Protein AF-A0A7X9JL45-F1 (afdb_monomer_lite)

Structure (mmCIF, N/CA/C/O backbone):
data_AF-A0A7X9JL45-F1
#
_entry.id   AF-A0A7X9JL45-F1
#
loop_
_atom_site.group_PDB
_atom_site.id
_atom_site.type_symbol
_atom_site.label_atom_id
_atom_site.label_alt_id
_atom_site.label_comp_id
_atom_site.label_asym_id
_atom_site.label_entity_id
_atom_site.label_seq_id
_atom_site.pdbx_PDB_ins_code
_atom_site.Cartn_x
_atom_site.Cartn_y
_atom_site.Cartn_z
_atom_site.occupancy
_atom_site.B_iso_or_equiv
_atom_site.auth_seq_id
_atom_site.auth_comp_id
_atom_site.auth_asym_id
_atom_site.auth_atom_id
_atom_site.pdbx_PDB_model_num
ATOM 1 N N . MET A 1 1 ? 13.044 5.633 -7.843 1.00 75.94 1 MET A N 1
ATOM 2 C CA . MET A 1 1 ? 12.185 5.343 -9.011 1.00 75.94 1 MET A CA 1
ATOM 3 C C . MET A 1 1 ? 11.201 4.267 -8.616 1.00 75.94 1 MET A C 1
ATOM 5 O O . MET A 1 1 ? 10.032 4.586 -8.525 1.00 75.94 1 MET A O 1
ATOM 9 N N . LEU A 1 2 ? 11.669 3.070 -8.273 1.00 83.88 2 LEU A N 1
ATOM 10 C CA . LEU A 1 2 ? 10.913 2.123 -7.460 1.00 83.88 2 LEU A CA 1
ATOM 11 C C . LEU A 1 2 ? 10.984 2.529 -5.979 1.00 83.88 2 LEU A C 1
ATOM 13 O O . LEU A 1 2 ? 12.013 3.046 -5.538 1.00 83.88 2 LEU A O 1
ATOM 17 N N . GLU A 1 3 ? 9.902 2.330 -5.241 1.00 84.44 3 GLU A N 1
ATOM 18 C CA . GLU A 1 3 ? 9.841 2.459 -3.787 1.00 84.44 3 GLU A CA 1
ATOM 19 C C . GLU A 1 3 ? 9.065 1.278 -3.211 1.00 84.44 3 GLU A C 1
ATOM 21 O O . GLU A 1 3 ? 7.963 0.979 -3.668 1.00 84.44 3 GLU A O 1
ATOM 26 N N . LEU A 1 4 ? 9.647 0.623 -2.211 1.00 86.69 4 LEU A N 1
ATOM 27 C CA . LEU A 1 4 ? 8.994 -0.399 -1.407 1.00 86.69 4 LEU A CA 1
ATOM 28 C C . LEU A 1 4 ? 8.671 0.222 -0.050 1.00 86.69 4 LEU A C 1
ATOM 30 O O . LEU A 1 4 ? 9.555 0.774 0.604 1.00 86.69 4 LEU A O 1
ATOM 34 N N . ILE A 1 5 ? 7.407 0.154 0.357 1.00 88.50 5 ILE A N 1
ATOM 35 C CA . ILE A 1 5 ? 6.970 0.624 1.671 1.00 88.50 5 ILE A CA 1
ATOM 36 C C . ILE A 1 5 ? 6.675 -0.605 2.524 1.00 88.50 5 ILE A C 1
ATOM 38 O O . ILE A 1 5 ? 5.828 -1.423 2.168 1.00 88.50 5 ILE A O 1
ATOM 42 N N . GLU A 1 6 ? 7.379 -0.716 3.647 1.00 87.50 6 GLU A N 1
ATOM 43 C CA . GLU A 1 6 ? 7.283 -1.850 4.576 1.00 87.50 6 GLU A CA 1
ATOM 44 C C . GLU A 1 6 ? 6.482 -1.510 5.836 1.00 87.50 6 GLU A C 1
ATOM 46 O O . GLU A 1 6 ? 6.007 -2.401 6.538 1.00 87.50 6 GLU A O 1
ATOM 51 N N . SER A 1 7 ? 6.281 -0.220 6.109 1.00 90.44 7 SER A N 1
ATOM 52 C CA . SER A 1 7 ? 5.480 0.240 7.235 1.00 90.44 7 SER A CA 1
ATOM 53 C C . SER A 1 7 ? 4.652 1.477 6.899 1.00 90.44 7 SER A C 1
ATOM 55 O O . SER A 1 7 ? 4.996 2.268 6.020 1.00 90.44 7 SER A O 1
ATOM 57 N N . LEU A 1 8 ? 3.528 1.644 7.597 1.00 91.62 8 LEU A N 1
ATOM 58 C CA . LEU A 1 8 ? 2.618 2.777 7.417 1.00 91.62 8 LEU A CA 1
ATOM 59 C C . LEU A 1 8 ? 2.396 3.530 8.716 1.00 91.62 8 LEU A C 1
ATOM 61 O O . LEU A 1 8 ? 2.232 2.922 9.766 1.00 91.62 8 LEU A O 1
ATOM 65 N N . ALA A 1 9 ? 2.279 4.852 8.635 1.00 90.81 9 ALA A N 1
ATOM 66 C CA . ALA A 1 9 ? 1.771 5.636 9.751 1.00 90.81 9 ALA A CA 1
ATOM 67 C C . ALA A 1 9 ? 0.297 5.297 10.020 1.00 90.81 9 ALA A C 1
ATOM 69 O O . ALA A 1 9 ? -0.520 5.204 9.095 1.00 90.81 9 ALA A O 1
ATOM 70 N N . VAL A 1 10 ? -0.043 5.161 11.298 1.00 92.38 10 VAL A N 1
ATOM 71 C CA . VAL A 1 10 ? -1.404 4.875 11.749 1.00 92.38 10 VAL A CA 1
ATOM 72 C C . VAL A 1 10 ? -1.975 6.086 12.470 1.00 92.38 10 VAL A C 1
ATOM 74 O O . VAL A 1 10 ? -1.289 6.816 13.183 1.00 92.38 10 VAL A O 1
ATOM 77 N N . TYR A 1 11 ? -3.267 6.299 12.266 1.00 90.94 11 TYR A N 1
ATOM 78 C CA . TYR A 1 11 ? -4.029 7.396 12.830 1.00 90.94 11 TYR A CA 1
ATOM 79 C C . TYR A 1 11 ? -5.157 6.852 13.700 1.00 90.94 11 TYR A C 1
ATOM 81 O O . TYR A 1 11 ? -5.788 5.849 13.367 1.00 90.94 11 TYR A O 1
ATOM 89 N N . GLU A 1 12 ? -5.447 7.557 14.790 1.00 91.31 12 GLU A N 1
ATOM 90 C CA . GLU A 1 12 ? -6.573 7.270 15.676 1.00 91.31 12 GLU A CA 1
ATOM 91 C C . GLU A 1 12 ? -7.784 8.139 15.299 1.00 91.31 12 GLU A C 1
ATOM 93 O O . GLU A 1 12 ? -7.658 9.320 14.960 1.00 91.31 12 GLU A O 1
ATOM 98 N N . LYS A 1 13 ? -8.984 7.563 15.385 1.00 91.38 13 LYS A N 1
ATOM 99 C CA . LYS A 1 13 ? -10.255 8.285 15.336 1.00 91.38 13 LYS A CA 1
ATOM 100 C C . LYS A 1 13 ? -11.179 7.790 16.438 1.00 91.38 13 LYS A C 1
ATOM 102 O O . LYS A 1 13 ? -11.472 6.600 16.514 1.00 91.38 13 LYS A O 1
ATOM 107 N N . THR A 1 14 ? -11.714 8.718 17.223 1.00 92.62 14 THR A N 1
ATOM 108 C CA . THR A 1 14 ? -12.722 8.414 18.244 1.00 92.62 14 THR A CA 1
ATOM 109 C C . THR A 1 14 ? -14.117 8.704 17.705 1.00 92.62 14 THR A C 1
ATOM 111 O O . THR A 1 14 ? -14.397 9.812 17.250 1.00 92.62 14 THR A O 1
ATOM 114 N N . VAL A 1 15 ? -14.997 7.706 17.754 1.00 91.69 15 VAL A N 1
ATOM 115 C CA . VAL A 1 15 ? -16.411 7.814 17.369 1.00 91.69 15 VAL A CA 1
ATOM 116 C C . VAL A 1 15 ? -17.239 7.192 18.484 1.00 91.69 15 VAL A C 1
ATOM 118 O O . VAL A 1 15 ? -17.003 6.043 18.848 1.00 91.69 15 VAL A O 1
ATOM 121 N N . GLU A 1 16 ? -18.178 7.953 19.051 1.00 92.44 16 GLU A N 1
ATOM 122 C CA . GLU A 1 16 ? -19.062 7.483 20.136 1.00 92.44 16 GLU A CA 1
ATOM 123 C C . GLU A 1 16 ? -18.291 6.880 21.331 1.00 92.44 16 GLU A C 1
ATOM 125 O O . GLU A 1 16 ? -18.669 5.857 21.897 1.00 92.44 16 GLU A O 1
ATOM 130 N N . GLY A 1 17 ? -17.147 7.477 21.687 1.00 90.31 17 GLY A N 1
ATOM 131 C CA . GLY A 1 17 ? -16.289 7.003 22.781 1.00 90.31 17 GLY A CA 1
ATOM 132 C C . GLY A 1 17 ? -15.464 5.748 22.467 1.00 90.31 17 GLY A C 1
ATOM 133 O O . GLY A 1 17 ? -14.665 5.329 23.301 1.00 90.31 17 GLY A O 1
ATOM 134 N N . LYS A 1 18 ? -15.603 5.162 21.272 1.00 89.50 18 LYS A N 1
ATOM 135 C CA . LYS A 1 18 ? -14.775 4.044 20.800 1.00 89.50 18 LYS A CA 1
ATOM 136 C C . LYS A 1 18 ? -13.645 4.553 19.915 1.00 89.50 18 LYS A C 1
ATOM 138 O O . LYS A 1 18 ? -13.872 5.373 19.024 1.00 89.50 18 LYS A O 1
ATOM 143 N N . LYS A 1 19 ? -12.438 4.042 20.152 1.00 90.19 19 LYS A N 1
ATOM 144 C CA . LYS A 1 19 ? -11.251 4.322 19.339 1.00 90.19 19 LYS A CA 1
ATOM 145 C C . LYS A 1 19 ? -11.169 3.356 18.163 1.00 90.19 19 LYS A C 1
ATOM 147 O O . LYS A 1 19 ? -11.369 2.155 18.328 1.00 90.19 19 LYS A O 1
ATOM 152 N N . TYR A 1 20 ? -10.846 3.895 16.998 1.00 91.56 20 TYR A N 1
ATOM 153 C CA . TYR A 1 20 ? -10.596 3.160 15.766 1.00 91.56 20 TYR A CA 1
ATOM 154 C C . TYR A 1 20 ? -9.262 3.603 15.186 1.00 91.56 20 TYR A C 1
ATOM 156 O O . TYR A 1 20 ? -8.906 4.778 15.281 1.00 91.56 20 TYR A O 1
ATOM 164 N N . PHE A 1 21 ? -8.560 2.678 14.542 1.00 93.75 21 PHE A N 1
ATOM 165 C CA . PHE A 1 21 ? -7.256 2.933 13.947 1.00 93.75 21 PHE A CA 1
ATOM 166 C C . PHE A 1 21 ? -7.311 2.712 12.441 1.00 93.75 21 PHE A C 1
ATOM 168 O O . PHE A 1 21 ? -8.043 1.844 11.956 1.00 93.75 21 PHE A O 1
ATOM 175 N N . PHE A 1 22 ? -6.575 3.529 11.695 1.00 93.69 22 PHE A N 1
ATOM 176 C CA . PHE A 1 22 ? -6.562 3.475 10.237 1.00 93.69 22 PHE A CA 1
ATOM 177 C C . PHE A 1 22 ? -5.263 4.029 9.656 1.00 93.69 22 PHE A C 1
ATOM 179 O O . PHE A 1 22 ? -4.636 4.910 10.240 1.00 93.69 22 PHE A O 1
ATOM 186 N N . ALA A 1 23 ? -4.899 3.556 8.468 1.00 92.94 23 ALA A N 1
ATOM 187 C CA . ALA A 1 23 ? -3.843 4.126 7.646 1.00 92.94 23 ALA A CA 1
ATOM 188 C C . ALA A 1 23 ? -4.443 5.005 6.539 1.00 92.94 23 ALA A C 1
ATOM 190 O O . ALA A 1 23 ? -5.526 4.729 6.007 1.00 92.94 23 ALA A O 1
ATOM 191 N N . LYS A 1 24 ? -3.721 6.070 6.192 1.00 91.62 24 LYS A N 1
ATOM 192 C CA . LYS A 1 24 ? -4.038 6.969 5.079 1.00 91.62 24 LYS A CA 1
ATOM 193 C C . LYS A 1 24 ? -3.072 6.691 3.936 1.00 91.62 24 LYS A C 1
ATOM 195 O O . LYS A 1 24 ? -1.865 6.734 4.150 1.00 91.62 24 LYS A O 1
ATOM 200 N N . LEU A 1 25 ? -3.603 6.431 2.748 1.00 90.56 25 LEU A N 1
ATOM 201 C CA . LEU A 1 25 ? -2.821 6.160 1.548 1.00 90.56 25 LEU A CA 1
ATOM 202 C C . LEU A 1 25 ? -3.173 7.167 0.452 1.00 90.56 25 LEU A C 1
ATOM 204 O O . LEU A 1 25 ? -4.348 7.456 0.202 1.00 90.56 25 LEU A O 1
ATOM 208 N N . GLY A 1 26 ? -2.132 7.675 -0.199 1.00 86.31 26 GLY A N 1
ATOM 209 C CA . GLY A 1 26 ? -2.229 8.677 -1.252 1.00 86.31 26 GLY A CA 1
ATOM 210 C C . GLY A 1 26 ? -2.599 10.076 -0.767 1.00 86.31 26 GLY A C 1
ATOM 211 O O . GLY A 1 26 ? -2.955 10.296 0.391 1.00 86.31 26 GLY A O 1
ATOM 212 N N . ASP A 1 27 ? -2.526 11.022 -1.694 1.00 79.94 27 ASP A N 1
ATOM 213 C CA . ASP A 1 27 ? -2.920 12.415 -1.541 1.00 79.94 27 ASP A CA 1
ATOM 214 C C . ASP A 1 27 ? -3.700 12.833 -2.790 1.00 79.94 27 ASP A C 1
ATOM 216 O O . ASP A 1 27 ? -3.144 12.971 -3.879 1.00 79.94 27 ASP A O 1
ATOM 220 N N . ARG A 1 28 ? -5.008 13.052 -2.636 1.00 68.06 28 ARG A N 1
ATOM 221 C CA . ARG A 1 28 ? -5.870 13.588 -3.701 1.00 68.06 28 ARG A CA 1
ATOM 222 C C . ARG A 1 28 ? -5.692 15.110 -3.869 1.00 68.06 28 ARG A C 1
ATOM 224 O O . ARG A 1 28 ? -6.388 15.736 -4.666 1.00 68.06 28 ARG A O 1
ATOM 231 N N . GLY A 1 29 ? -4.780 15.719 -3.114 1.00 62.09 29 GLY A N 1
ATOM 232 C CA . GLY A 1 29 ? -4.624 17.157 -2.967 1.00 62.09 29 GLY A CA 1
ATOM 233 C C . GLY A 1 29 ? -5.311 17.670 -1.701 1.00 62.09 29 GLY A C 1
ATOM 234 O O . GLY A 1 29 ? -6.261 17.081 -1.183 1.00 62.09 29 GLY A O 1
ATOM 235 N N . HIS A 1 30 ? -4.817 18.803 -1.194 1.00 61.75 30 HIS A N 1
ATOM 236 C CA . HIS A 1 30 ? -5.311 19.460 0.025 1.00 61.75 30 HIS A CA 1
ATOM 237 C C . HIS A 1 30 ? -5.299 18.571 1.288 1.00 61.75 30 HIS A C 1
ATOM 239 O O . HIS A 1 30 ? -6.055 18.823 2.226 1.00 61.75 30 HIS A O 1
ATOM 245 N N . GLY A 1 31 ? -4.430 17.552 1.339 1.00 60.69 31 GLY A N 1
ATOM 246 C CA . GLY A 1 31 ? -4.270 16.676 2.505 1.00 60.69 31 GLY A CA 1
ATOM 247 C C . GLY A 1 31 ? -5.389 15.644 2.674 1.00 60.69 31 GLY A C 1
ATOM 248 O O . GLY A 1 31 ? -5.550 15.081 3.762 1.00 60.69 31 GLY A O 1
ATOM 249 N N . VAL A 1 32 ? -6.180 15.406 1.623 1.00 71.50 32 VAL A N 1
ATOM 250 C CA . VAL A 1 32 ? -7.236 14.392 1.616 1.00 71.50 32 VAL A CA 1
ATOM 251 C C . VAL A 1 32 ? -6.647 13.074 1.115 1.00 71.50 32 VAL A C 1
ATOM 253 O O . VAL A 1 32 ? -6.196 13.021 -0.030 1.00 71.50 32 VAL A O 1
ATOM 256 N N . PRO A 1 33 ? -6.665 11.997 1.922 1.00 79.44 33 PRO A N 1
ATOM 257 C CA . PRO A 1 33 ? -6.170 10.711 1.462 1.00 79.44 33 PRO A CA 1
ATOM 258 C C . PRO A 1 33 ? -7.061 10.158 0.354 1.00 79.44 33 PRO A C 1
ATOM 260 O O . PRO A 1 33 ? -8.286 10.296 0.398 1.00 79.44 33 PRO A O 1
ATOM 263 N N . GLU A 1 34 ? -6.450 9.501 -0.625 1.00 84.00 34 GLU A N 1
ATOM 264 C CA . GLU A 1 34 ? -7.199 8.836 -1.689 1.00 84.00 34 GLU A CA 1
ATOM 265 C C . GLU A 1 34 ? -7.853 7.547 -1.181 1.00 84.00 34 GLU A C 1
ATOM 267 O O . GLU A 1 34 ? -8.979 7.225 -1.568 1.00 84.00 34 GLU A O 1
ATOM 272 N N . VAL A 1 35 ? -7.174 6.845 -0.269 1.00 88.62 35 VAL A N 1
ATOM 273 C CA . VAL A 1 35 ? -7.630 5.584 0.313 1.00 88.62 35 VAL A CA 1
ATOM 274 C C . VAL A 1 35 ? -7.450 5.606 1.832 1.00 88.62 35 VAL A C 1
ATOM 276 O O . VAL A 1 35 ? -6.416 6.013 2.362 1.00 88.62 35 VAL A O 1
ATOM 279 N N . ILE A 1 36 ? -8.475 5.137 2.544 1.00 91.38 36 ILE A N 1
ATOM 280 C CA . ILE A 1 36 ? -8.426 4.864 3.983 1.00 91.38 36 ILE A CA 1
ATOM 281 C C . ILE A 1 36 ? -8.541 3.357 4.175 1.00 91.38 36 ILE A C 1
ATOM 283 O O . ILE A 1 36 ? -9.498 2.743 3.695 1.00 91.38 36 ILE A O 1
ATOM 287 N N . VAL A 1 37 ? -7.586 2.781 4.902 1.00 94.19 37 VAL A N 1
ATOM 288 C CA . VAL A 1 37 ? -7.592 1.362 5.267 1.00 94.19 37 VAL A CA 1
ATOM 289 C C . VAL A 1 37 ? -7.706 1.255 6.780 1.00 94.19 37 VAL A C 1
ATOM 291 O O . VAL A 1 37 ? -6.862 1.772 7.509 1.00 94.19 37 VAL A O 1
ATOM 294 N N . TRP A 1 38 ? -8.767 0.615 7.260 1.00 95.19 38 TRP A N 1
ATOM 295 C CA . TRP A 1 38 ? -8.996 0.431 8.695 1.00 95.19 38 TRP A CA 1
ATOM 296 C C . TRP A 1 38 ? -8.131 -0.696 9.250 1.00 95.19 38 TRP A C 1
ATOM 298 O O . TRP A 1 38 ? -7.750 -1.594 8.509 1.00 95.19 38 TRP A O 1
ATOM 308 N N . LEU A 1 39 ? -7.850 -0.686 10.549 1.00 94.75 39 LEU A N 1
ATOM 309 C CA . LEU A 1 39 ? -7.234 -1.819 11.239 1.00 94.75 39 LEU A CA 1
ATOM 310 C C . LEU A 1 39 ? -8.329 -2.661 11.906 1.00 94.75 39 LEU A C 1
ATOM 312 O O . LEU A 1 39 ? -9.285 -2.116 12.469 1.00 94.75 39 LEU A O 1
ATOM 316 N N . SER A 1 40 ? -8.195 -3.987 11.851 1.00 94.38 40 SER A N 1
ATOM 317 C CA . SER A 1 40 ? -9.007 -4.886 12.672 1.00 94.38 40 SER A CA 1
ATOM 318 C C . SER A 1 40 ? -8.697 -4.680 14.153 1.00 94.38 40 SER A C 1
ATOM 320 O O . SER A 1 40 ? -7.699 -4.059 14.519 1.00 94.38 40 SER A O 1
ATOM 322 N N . LYS A 1 41 ? -9.560 -5.204 15.027 1.00 90.81 41 LYS A N 1
ATOM 323 C CA . LYS A 1 41 ? -9.381 -5.064 16.475 1.00 90.81 41 LYS A CA 1
ATOM 324 C C . LYS A 1 41 ? -8.058 -5.680 16.934 1.00 90.81 41 LYS A C 1
ATOM 326 O O . LYS A 1 41 ? -7.383 -5.102 17.771 1.00 90.81 41 LYS A O 1
ATOM 331 N N . GLU A 1 42 ? -7.708 -6.832 16.382 1.00 91.06 42 GLU A N 1
ATOM 332 C CA . GLU A 1 42 ? -6.503 -7.589 16.714 1.00 91.06 42 GLU A CA 1
ATOM 333 C C . GLU A 1 42 ? -5.248 -6.798 16.334 1.00 91.06 42 GLU A C 1
ATOM 335 O O . GLU A 1 42 ? -4.396 -6.564 17.184 1.00 91.06 42 GLU A O 1
ATOM 340 N N . VAL A 1 43 ? -5.196 -6.288 15.097 1.00 91.56 43 VAL A N 1
ATOM 341 C CA . VAL A 1 43 ? -4.082 -5.450 14.619 1.00 91.56 43 VAL A CA 1
ATOM 342 C C . VAL A 1 43 ? -3.995 -4.148 15.414 1.00 91.56 43 VAL A C 1
ATOM 344 O O . VAL A 1 43 ? -2.909 -3.686 15.740 1.00 91.56 43 VAL A O 1
ATOM 347 N N . ALA A 1 44 ? -5.136 -3.543 15.748 1.00 87.81 44 ALA A N 1
ATOM 348 C CA . ALA A 1 44 ? -5.180 -2.320 16.540 1.00 87.81 44 ALA A CA 1
ATOM 349 C C . ALA A 1 44 ? -4.662 -2.510 17.974 1.00 87.81 44 ALA A C 1
ATOM 351 O O . ALA A 1 44 ? -4.072 -1.581 18.519 1.00 87.81 44 ALA A O 1
ATOM 352 N N . ILE A 1 45 ? -4.890 -3.678 18.587 1.00 82.81 45 ILE A N 1
ATOM 353 C CA . ILE A 1 45 ? -4.364 -4.000 19.920 1.00 82.81 45 ILE A CA 1
ATOM 354 C C . ILE A 1 45 ? -2.839 -4.111 19.864 1.00 82.81 45 ILE A C 1
ATOM 356 O O . ILE A 1 45 ? -2.177 -3.444 20.648 1.00 82.81 45 ILE A O 1
ATOM 360 N N . GLU A 1 46 ? -2.297 -4.872 18.908 1.00 80.00 46 GLU A N 1
ATOM 361 C CA . GLU A 1 46 ? -0.842 -5.007 18.722 1.00 80.00 46 GLU A CA 1
ATOM 362 C C . GLU A 1 46 ? -0.190 -3.647 18.425 1.00 80.00 46 GLU A C 1
ATOM 364 O O . GLU A 1 46 ? 0.802 -3.263 19.034 1.00 80.00 46 GLU A O 1
ATOM 369 N N . HIS A 1 47 ? -0.811 -2.847 17.557 1.00 76.19 47 HIS A N 1
ATOM 370 C CA . HIS A 1 47 ? -0.340 -1.500 17.252 1.00 76.19 47 HIS A CA 1
ATOM 371 C C . HIS A 1 47 ? -0.319 -0.572 18.477 1.00 76.19 47 HIS A C 1
ATOM 373 O O . HIS A 1 47 ? 0.605 0.225 18.632 1.00 76.19 47 HIS A O 1
ATOM 379 N N . ALA A 1 48 ? -1.322 -0.666 19.355 1.00 67.44 48 ALA A N 1
ATOM 380 C CA . ALA A 1 48 ? -1.368 0.134 20.575 1.00 67.44 48 ALA A CA 1
ATOM 381 C C . ALA A 1 48 ? -0.220 -0.197 21.549 1.00 67.44 48 ALA A C 1
ATOM 383 O O . ALA A 1 48 ? 0.112 0.646 22.383 1.00 67.44 48 ALA A O 1
ATOM 384 N N . GLU A 1 49 ? 0.377 -1.387 21.440 1.00 68.69 49 GLU A N 1
ATOM 385 C CA . GLU A 1 49 ? 1.570 -1.790 22.190 1.00 68.69 49 GLU A CA 1
ATOM 386 C C . GLU A 1 49 ? 2.863 -1.307 21.503 1.00 68.69 49 GLU A C 1
ATOM 388 O O . GLU A 1 49 ? 3.742 -0.769 22.179 1.00 68.69 49 GLU A O 1
ATOM 393 N N . ASP A 1 50 ? 2.950 -1.429 20.171 1.00 66.56 50 ASP A N 1
ATOM 394 C CA . ASP A 1 50 ? 4.182 -1.212 19.390 1.00 66.56 50 ASP A CA 1
ATOM 395 C C . ASP A 1 50 ? 4.435 0.245 18.920 1.00 66.56 50 ASP A C 1
ATOM 397 O O . ASP A 1 50 ? 5.572 0.586 18.583 1.00 66.56 50 ASP A O 1
ATOM 401 N N . GLY A 1 51 ? 3.438 1.145 18.896 1.00 67.94 51 GLY A N 1
ATOM 402 C CA . GLY A 1 51 ? 3.657 2.585 18.644 1.00 67.94 51 GLY A CA 1
ATOM 403 C C . GLY A 1 51 ? 2.861 3.198 17.484 1.00 67.94 51 GLY A C 1
ATOM 404 O O . GLY A 1 51 ? 1.671 2.970 17.374 1.00 67.94 51 GLY A O 1
ATOM 405 N N . THR A 1 52 ? 3.471 4.077 16.668 1.00 80.00 52 THR A N 1
ATOM 406 C CA . THR A 1 52 ? 2.793 4.955 15.670 1.00 80.00 52 THR A CA 1
ATOM 407 C C . THR A 1 52 ? 2.788 4.428 14.230 1.00 80.00 52 THR A C 1
ATOM 409 O O . THR A 1 52 ? 2.208 5.052 13.333 1.00 80.00 52 THR A O 1
ATOM 412 N N . THR A 1 53 ? 3.396 3.263 14.001 1.00 87.75 53 THR A N 1
ATOM 413 C CA . THR A 1 53 ? 3.526 2.637 12.681 1.00 87.75 53 THR A CA 1
ATOM 414 C C . THR A 1 53 ? 2.980 1.212 12.650 1.00 87.75 53 THR A C 1
ATOM 416 O O . THR A 1 53 ? 3.025 0.500 13.647 1.00 87.75 53 THR A O 1
ATOM 419 N N . LEU A 1 54 ? 2.468 0.794 11.495 1.00 91.69 54 LEU A N 1
ATOM 420 C CA . LEU A 1 54 ? 2.010 -0.558 11.199 1.00 91.69 54 LEU A CA 1
ATOM 421 C C . LEU A 1 54 ? 3.051 -1.271 10.339 1.00 91.69 54 LEU A C 1
ATOM 423 O O . LEU A 1 54 ? 3.374 -0.771 9.265 1.00 91.69 54 LEU A O 1
ATOM 427 N N . ASP A 1 55 ? 3.521 -2.435 10.780 1.00 91.88 55 ASP A N 1
ATOM 428 C CA . ASP A 1 55 ? 4.379 -3.331 10.000 1.00 91.88 55 ASP A CA 1
ATOM 429 C C . ASP A 1 55 ? 3.539 -4.128 8.984 1.00 91.88 55 ASP A C 1
ATOM 431 O O . ASP A 1 55 ? 2.664 -4.918 9.355 1.00 91.88 55 ASP A O 1
ATOM 435 N N . LEU A 1 56 ? 3.794 -3.919 7.690 1.00 91.88 56 LEU A N 1
ATOM 436 C CA . LEU A 1 56 ? 3.039 -4.555 6.608 1.00 91.88 56 LEU A CA 1
ATOM 437 C C . LEU A 1 56 ? 3.358 -6.045 6.440 1.00 91.88 56 LEU A C 1
ATOM 439 O O . LEU A 1 56 ? 2.558 -6.776 5.849 1.00 91.88 56 LEU A O 1
ATOM 443 N N . SER A 1 57 ? 4.473 -6.519 7.004 1.00 90.94 57 SER A N 1
ATOM 444 C CA . SER A 1 57 ? 4.840 -7.938 6.985 1.00 90.94 57 SER A CA 1
ATOM 445 C C . SER A 1 57 ? 3.936 -8.806 7.869 1.00 90.94 57 SER A C 1
ATOM 447 O O . SER A 1 57 ? 3.856 -10.017 7.661 1.00 90.94 57 SER A O 1
ATOM 449 N N . LYS A 1 58 ? 3.223 -8.188 8.821 1.00 91.75 58 LYS A N 1
ATOM 450 C CA . LYS A 1 58 ? 2.358 -8.859 9.803 1.00 91.75 58 LYS A CA 1
ATOM 451 C C . LYS A 1 58 ? 0.866 -8.804 9.475 1.00 91.75 58 LYS A C 1
ATOM 453 O O . LYS A 1 58 ? 0.056 -9.396 10.191 1.00 91.75 58 LYS A O 1
ATOM 458 N N . VAL A 1 59 ? 0.473 -8.095 8.418 1.00 93.94 59 VAL A N 1
ATOM 459 C CA . VAL A 1 59 ? -0.939 -7.896 8.064 1.00 93.94 59 VAL A CA 1
ATOM 460 C C . VAL A 1 59 ? -1.273 -8.383 6.666 1.00 93.94 59 VAL A C 1
ATOM 462 O O . VAL A 1 59 ? -0.419 -8.486 5.792 1.00 93.94 59 VAL A O 1
ATOM 465 N N . ALA A 1 60 ? -2.556 -8.659 6.462 1.00 93.44 60 ALA A N 1
ATOM 466 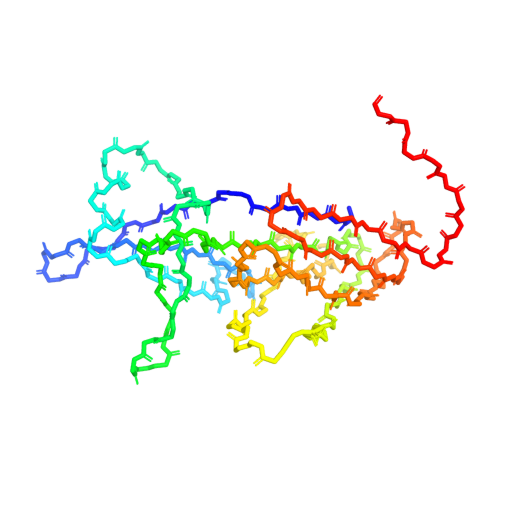C CA . ALA A 1 60 ? -3.159 -8.927 5.171 1.00 93.44 60 ALA A CA 1
ATOM 467 C C . ALA A 1 60 ? -4.278 -7.911 4.893 1.00 93.44 60 ALA A C 1
ATOM 469 O O . ALA A 1 60 ? -5.010 -7.491 5.793 1.00 93.44 60 ALA A O 1
ATOM 470 N N . LEU A 1 61 ? -4.433 -7.520 3.634 1.00 92.69 61 LEU A N 1
ATOM 471 C CA . LEU A 1 61 ? -5.498 -6.648 3.159 1.00 92.69 61 LEU A CA 1
ATOM 472 C C . LEU A 1 61 ? -6.752 -7.464 2.849 1.00 92.69 61 LEU A C 1
ATOM 474 O O . LEU A 1 61 ? -6.693 -8.485 2.159 1.00 92.69 61 LEU A O 1
ATO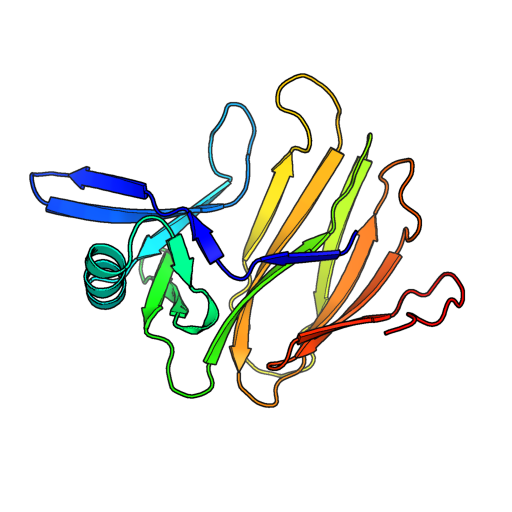M 478 N N . ARG A 1 62 ? -7.917 -7.006 3.300 1.00 92.25 62 ARG A N 1
ATOM 479 C CA . ARG A 1 62 ? -9.208 -7.621 2.972 1.00 92.25 62 ARG A CA 1
ATOM 480 C C . ARG A 1 62 ? -10.227 -6.569 2.569 1.00 92.25 62 ARG A C 1
ATOM 482 O O . ARG A 1 62 ? -10.223 -5.445 3.075 1.00 92.25 62 ARG A O 1
ATOM 489 N N . LYS A 1 63 ? -11.137 -6.959 1.678 1.00 89.81 63 LYS A N 1
ATOM 490 C CA . LYS A 1 63 ? -12.307 -6.156 1.332 1.00 89.81 63 LYS A CA 1
ATOM 491 C C . LYS A 1 63 ? -13.439 -6.482 2.301 1.00 89.81 63 LYS A C 1
ATOM 493 O O . LYS A 1 63 ? -13.778 -7.640 2.523 1.00 89.81 63 LYS A O 1
ATOM 498 N N . THR A 1 64 ? -14.013 -5.453 2.901 1.00 89.62 64 THR A N 1
ATOM 499 C CA . THR A 1 64 ? -15.174 -5.583 3.785 1.00 89.62 64 THR A CA 1
ATOM 500 C C . THR A 1 64 ? -16.448 -5.777 2.964 1.00 89.62 64 THR A C 1
ATOM 502 O O . THR A 1 64 ? -16.529 -5.348 1.813 1.00 89.62 64 THR A O 1
ATOM 505 N N . ALA A 1 65 ? -17.498 -6.329 3.578 1.00 88.12 65 ALA A N 1
ATOM 506 C CA . ALA A 1 65 ? -18.814 -6.461 2.940 1.00 88.12 65 ALA A CA 1
ATOM 507 C C . ALA A 1 65 ? -19.408 -5.114 2.475 1.00 88.12 65 ALA A C 1
ATOM 509 O O . ALA A 1 65 ? -20.208 -5.071 1.548 1.00 88.12 65 ALA A O 1
ATOM 510 N N . LYS A 1 66 ? -18.994 -4.000 3.096 1.00 87.00 66 LYS A N 1
ATOM 511 C CA . LYS A 1 66 ? -19.394 -2.635 2.719 1.00 87.00 66 LYS A CA 1
ATOM 512 C C . LYS A 1 66 ? -18.503 -2.019 1.629 1.00 87.00 66 LYS A C 1
ATOM 514 O O . LYS A 1 66 ? -18.637 -0.839 1.332 1.00 87.00 66 LYS A O 1
ATOM 519 N N . GLY A 1 67 ? -17.572 -2.788 1.067 1.00 84.06 67 GLY A N 1
ATOM 520 C CA . GLY A 1 67 ? -16.691 -2.374 -0.024 1.00 84.06 67 GLY A CA 1
ATOM 521 C C . GLY A 1 67 ? -15.435 -1.600 0.392 1.00 84.06 67 GLY A C 1
ATOM 522 O O . GLY A 1 67 ? -14.586 -1.368 -0.462 1.00 84.06 67 GLY A O 1
ATOM 523 N N . GLY A 1 68 ? -15.285 -1.234 1.670 1.00 87.81 68 GLY A N 1
ATOM 524 C CA . GLY A 1 68 ? -14.065 -0.613 2.199 1.00 87.81 68 GLY A CA 1
ATOM 525 C C . GLY A 1 68 ? -12.948 -1.623 2.470 1.00 87.81 68 GLY A C 1
ATOM 526 O O . GLY A 1 68 ? -13.193 -2.830 2.467 1.00 87.81 68 GLY A O 1
ATOM 527 N N . TRP A 1 69 ? -11.747 -1.128 2.762 1.00 92.50 69 TRP A N 1
ATOM 528 C CA . TRP A 1 69 ? -10.554 -1.938 3.015 1.00 92.50 69 TRP A CA 1
ATOM 529 C C . TRP A 1 69 ? -10.214 -2.030 4.503 1.00 92.50 69 TRP A C 1
ATOM 531 O O . TRP A 1 69 ? -10.387 -1.061 5.250 1.00 92.50 69 TRP A O 1
ATOM 541 N N . ILE A 1 70 ? -9.710 -3.190 4.921 1.00 94.56 70 ILE A N 1
ATOM 542 C CA . ILE A 1 70 ? -9.267 -3.447 6.292 1.00 94.56 70 ILE A CA 1
ATOM 543 C C . ILE A 1 70 ? -7.968 -4.264 6.307 1.00 94.56 70 ILE A C 1
ATOM 545 O O . ILE A 1 70 ? -7.825 -5.213 5.534 1.00 94.56 70 ILE A O 1
ATOM 549 N N . PHE A 1 71 ? -7.041 -3.899 7.191 1.00 95.19 71 PHE A N 1
ATOM 550 C CA . PHE A 1 71 ? -5.893 -4.705 7.585 1.00 95.19 71 PHE A CA 1
ATOM 551 C C . PHE A 1 71 ? -6.302 -5.665 8.697 1.00 95.19 71 PHE A C 1
ATOM 553 O O . PHE A 1 71 ? -6.831 -5.246 9.727 1.00 95.19 71 PHE A O 1
ATOM 560 N N . VAL A 1 72 ? -6.050 -6.948 8.481 1.00 94.81 72 VAL A N 1
ATOM 561 C CA . VAL A 1 72 ? -6.252 -8.030 9.452 1.00 94.81 72 VAL A CA 1
ATOM 562 C C . VAL A 1 72 ? -4.909 -8.710 9.725 1.00 94.81 72 VAL A C 1
ATOM 564 O O . VAL A 1 72 ? -3.997 -8.540 8.912 1.00 94.81 72 VAL A O 1
ATOM 567 N N . PRO A 1 73 ? -4.756 -9.492 10.808 1.00 95.00 73 PRO A N 1
ATOM 568 C CA . PRO A 1 73 ? -3.540 -10.266 11.019 1.00 95.00 73 PRO A CA 1
ATOM 569 C C . PRO A 1 73 ? -3.281 -11.173 9.818 1.00 95.00 73 PRO A C 1
ATOM 571 O O . PRO A 1 73 ? -4.205 -11.815 9.304 1.00 95.00 73 PRO A O 1
ATOM 574 N N . ALA A 1 74 ? -2.040 -11.195 9.349 1.00 92.19 74 ALA A N 1
ATOM 575 C CA . ALA A 1 74 ? -1.679 -12.017 8.215 1.00 92.19 74 ALA A CA 1
ATOM 576 C C . ALA A 1 74 ? -1.763 -13.510 8.568 1.00 92.19 74 ALA A C 1
ATOM 578 O O . ALA A 1 74 ? -1.175 -13.943 9.564 1.00 92.19 74 ALA A O 1
ATOM 579 N N . PRO A 1 75 ? -2.440 -14.334 7.749 1.00 88.69 75 PRO A N 1
ATOM 580 C CA . PRO A 1 75 ? -2.243 -15.774 7.789 1.00 88.69 75 PRO A CA 1
ATOM 581 C C . PRO A 1 75 ? -0.773 -16.131 7.537 1.00 88.69 75 PRO A C 1
ATOM 583 O O . PRO A 1 75 ? -0.043 -15.403 6.864 1.00 88.69 75 PRO A O 1
ATOM 586 N N . GLN A 1 76 ? -0.337 -17.287 8.036 1.00 87.38 76 GLN A N 1
ATOM 587 C CA . GLN A 1 76 ? 1.037 -17.740 7.839 1.00 87.38 76 GLN A CA 1
ATOM 588 C C . GLN A 1 76 ? 1.387 -17.806 6.343 1.00 87.38 76 GLN A C 1
ATOM 590 O O . GLN A 1 76 ? 0.745 -18.520 5.575 1.00 87.38 76 GLN A O 1
ATOM 595 N N . GLY A 1 77 ? 2.437 -17.081 5.947 1.00 87.88 77 GLY A N 1
ATOM 596 C CA . GLY A 1 77 ? 2.890 -17.029 4.557 1.00 87.88 77 GLY A CA 1
ATOM 597 C C . GLY A 1 77 ? 2.085 -16.088 3.659 1.00 87.88 77 GLY A C 1
ATOM 598 O O . GLY A 1 77 ? 2.162 -16.241 2.445 1.00 87.88 77 GLY A O 1
ATOM 599 N N . GLU A 1 78 ? 1.338 -15.137 4.223 1.00 90.62 78 GLU A N 1
ATOM 600 C CA . GLU A 1 78 ? 0.752 -13.991 3.521 1.00 90.62 78 GLU A CA 1
ATOM 601 C C . GLU A 1 78 ? 1.278 -12.678 4.126 1.00 90.62 78 GLU A C 1
ATOM 603 O O . GLU A 1 78 ? 1.578 -12.630 5.313 1.00 90.62 78 GLU A O 1
ATOM 608 N N . LYS A 1 79 ? 1.441 -11.629 3.318 1.00 90.75 79 LYS A N 1
ATOM 609 C CA . LYS A 1 79 ? 1.757 -10.280 3.795 1.00 90.75 79 LYS A CA 1
ATOM 610 C C . LYS A 1 79 ? 1.255 -9.229 2.821 1.00 90.75 79 LYS A C 1
ATOM 612 O O . LYS A 1 79 ? 0.967 -9.539 1.662 1.00 90.75 79 LYS A O 1
ATOM 617 N N . VAL A 1 80 ? 1.206 -7.983 3.275 1.00 91.50 80 VAL A N 1
ATOM 618 C CA . VAL A 1 80 ? 0.951 -6.829 2.417 1.00 91.50 80 VAL A CA 1
ATOM 619 C C . VAL A 1 80 ? 2.267 -6.292 1.872 1.00 91.50 80 VAL A C 1
ATOM 621 O O . VAL A 1 80 ? 3.263 -6.192 2.585 1.00 91.50 80 VAL A O 1
ATOM 624 N N . VAL A 1 81 ? 2.250 -5.904 0.602 1.00 89.56 81 VAL A N 1
ATOM 625 C CA . VAL A 1 81 ? 3.329 -5.157 -0.035 1.00 89.56 81 VAL A CA 1
ATOM 626 C C . VAL A 1 81 ? 2.751 -3.898 -0.662 1.00 89.56 81 VAL A C 1
ATOM 628 O O . VAL A 1 81 ? 1.695 -3.932 -1.301 1.00 89.56 81 VAL A O 1
ATOM 631 N N . ILE A 1 82 ? 3.457 -2.784 -0.471 1.00 90.94 82 ILE A N 1
ATOM 632 C CA . ILE A 1 82 ? 3.183 -1.535 -1.169 1.00 90.94 82 ILE A CA 1
ATOM 633 C C . ILE A 1 82 ? 4.372 -1.199 -2.054 1.00 90.94 82 ILE A C 1
ATOM 635 O O . ILE A 1 82 ? 5.493 -1.053 -1.568 1.00 90.94 82 ILE A O 1
ATOM 639 N N . ILE A 1 83 ? 4.102 -1.040 -3.347 1.00 89.19 83 ILE A N 1
ATOM 640 C CA . ILE A 1 83 ? 5.094 -0.654 -4.345 1.00 89.19 83 ILE A CA 1
ATOM 641 C C . ILE A 1 83 ? 4.671 0.639 -5.022 1.00 89.19 83 ILE A C 1
ATOM 643 O O . ILE A 1 83 ? 3.551 0.760 -5.512 1.00 89.19 83 ILE A O 1
ATOM 647 N N . GLY A 1 84 ? 5.596 1.590 -5.059 1.00 89.25 84 GLY A N 1
ATOM 648 C CA . GLY A 1 84 ? 5.455 2.878 -5.717 1.00 89.25 84 GLY A CA 1
ATOM 649 C C . GLY A 1 84 ? 6.391 3.039 -6.895 1.00 89.25 84 GLY A C 1
ATOM 650 O O . GLY A 1 84 ? 7.558 2.649 -6.836 1.00 89.25 84 GLY A O 1
ATOM 651 N N . ILE A 1 85 ? 5.899 3.699 -7.938 1.00 88.19 85 ILE A N 1
ATOM 652 C CA . ILE A 1 85 ? 6.741 4.271 -8.982 1.00 88.19 85 ILE A CA 1
ATOM 653 C C . ILE A 1 85 ? 6.762 5.772 -8.766 1.00 88.19 85 ILE A C 1
ATOM 655 O O . ILE A 1 85 ? 5.795 6.470 -9.062 1.00 88.19 85 ILE A O 1
ATOM 659 N N . LYS A 1 86 ? 7.876 6.295 -8.261 1.00 86.19 86 LYS A N 1
ATOM 660 C CA . LYS A 1 86 ? 8.060 7.739 -8.127 1.00 86.19 86 LYS A CA 1
ATOM 661 C C . LYS A 1 86 ? 8.104 8.374 -9.504 1.00 86.19 86 LYS A C 1
ATOM 663 O O . LYS A 1 86 ? 8.927 7.988 -10.329 1.00 86.19 86 LYS A O 1
ATOM 668 N N . CYS A 1 87 ? 7.258 9.366 -9.732 1.00 83.12 87 CYS A N 1
ATOM 669 C CA . CYS A 1 87 ? 7.238 10.180 -10.936 1.00 83.12 87 CYS A CA 1
ATOM 670 C C . CYS A 1 87 ? 8.344 11.248 -10.929 1.00 83.12 87 CYS A C 1
ATOM 672 O O . CYS A 1 87 ? 8.825 11.644 -11.988 1.00 83.12 87 CYS A O 1
ATOM 674 N N . GLY A 1 88 ? 8.782 11.737 -9.767 1.00 78.12 88 GLY A N 1
ATOM 675 C CA . GLY A 1 88 ? 9.776 12.813 -9.723 1.00 78.12 88 GLY A CA 1
ATOM 676 C C . GLY A 1 88 ? 9.181 14.148 -10.185 1.00 78.12 88 GLY A C 1
ATOM 677 O O . GLY A 1 88 ? 8.188 14.603 -9.628 1.00 78.12 88 GLY A O 1
ATOM 678 N N . TYR A 1 89 ? 9.781 14.814 -11.179 1.00 76.62 89 TYR A N 1
ATOM 679 C CA . TYR A 1 89 ? 9.414 16.190 -11.543 1.00 76.62 89 TYR A CA 1
ATOM 680 C C . TYR A 1 89 ? 8.523 16.275 -12.789 1.00 76.62 89 TYR A C 1
ATOM 682 O O . TYR A 1 89 ? 8.952 15.861 -13.860 1.00 76.62 89 TYR A O 1
ATOM 690 N N . ARG A 1 90 ? 7.348 16.921 -12.710 1.00 78.81 90 ARG A N 1
ATOM 691 C CA . ARG A 1 90 ? 6.469 17.217 -13.871 1.00 78.81 90 ARG A CA 1
ATOM 692 C C . ARG A 1 90 ? 6.159 15.994 -14.750 1.00 78.81 90 ARG A C 1
ATOM 694 O O . ARG A 1 90 ? 6.797 15.796 -15.786 1.00 78.81 90 ARG A O 1
ATOM 701 N N . GLY A 1 91 ? 5.139 15.229 -14.375 1.00 83.06 91 GLY A N 1
ATOM 702 C CA . GLY A 1 91 ? 4.639 14.080 -15.126 1.00 83.06 91 GLY A CA 1
ATOM 703 C C . GLY A 1 91 ? 3.710 13.203 -14.290 1.00 83.06 91 GLY A C 1
ATOM 704 O O . GLY A 1 91 ? 3.260 13.617 -13.222 1.00 83.06 91 GLY A O 1
ATOM 705 N N . ASN A 1 92 ? 3.476 11.983 -14.767 1.00 86.88 92 ASN A N 1
ATOM 706 C CA . ASN A 1 92 ? 2.778 10.941 -14.026 1.00 86.88 92 ASN A CA 1
ATOM 707 C C . ASN A 1 92 ? 3.552 9.626 -14.137 1.00 86.88 92 ASN A C 1
ATOM 709 O O . ASN A 1 92 ? 4.215 9.382 -15.151 1.00 86.88 92 ASN A O 1
ATOM 713 N N . SER A 1 93 ? 3.431 8.772 -13.132 1.00 87.50 93 SER A N 1
ATOM 714 C CA . SER A 1 93 ? 3.755 7.358 -13.260 1.00 87.50 93 SER A CA 1
ATOM 715 C C . SER A 1 93 ? 2.489 6.516 -13.260 1.00 87.50 93 SER A C 1
ATOM 717 O O . SER A 1 93 ? 1.468 6.905 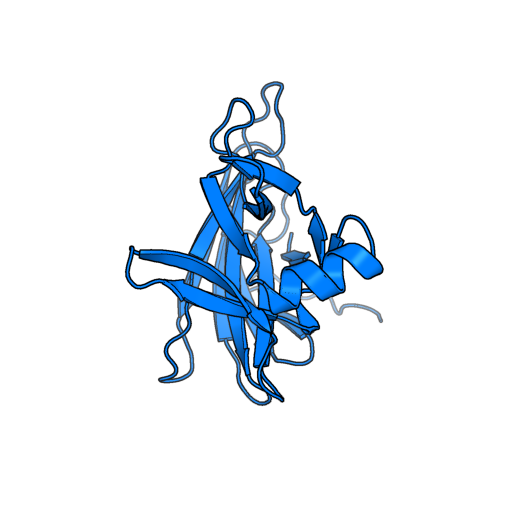-12.696 1.00 87.50 93 SER A O 1
ATOM 719 N N . TYR A 1 94 ? 2.579 5.366 -13.919 1.00 89.06 94 TYR A N 1
ATOM 720 C CA . TYR A 1 94 ? 1.501 4.404 -14.036 1.00 89.06 94 TYR A CA 1
ATOM 721 C C . TYR A 1 94 ? 2.023 2.995 -13.774 1.00 89.06 94 TYR A C 1
ATOM 723 O O . TYR A 1 94 ? 3.084 2.616 -14.266 1.00 89.06 94 TYR A O 1
ATOM 731 N N . ILE A 1 95 ? 1.266 2.208 -13.017 1.00 87.75 95 ILE A N 1
ATOM 732 C CA . ILE A 1 95 ? 1.515 0.797 -12.725 1.00 87.75 95 ILE A CA 1
ATOM 733 C C . ILE A 1 95 ? 0.425 -0.033 -13.395 1.00 87.75 95 ILE A C 1
ATOM 735 O O . ILE A 1 95 ? -0.747 0.020 -13.029 1.00 87.75 95 ILE A O 1
ATOM 739 N N . HIS A 1 96 ? 0.801 -0.864 -14.348 1.00 84.88 96 HIS A N 1
ATOM 740 C CA . HIS A 1 96 ? -0.055 -1.861 -14.971 1.00 84.88 96 HIS A CA 1
ATOM 741 C C . HIS A 1 96 ? 0.236 -3.213 -14.322 1.00 84.88 96 HIS A C 1
ATOM 743 O O . HIS A 1 96 ? 1.294 -3.805 -14.523 1.00 84.88 96 HIS A O 1
ATOM 749 N N . CYS A 1 97 ? -0.690 -3.699 -13.501 1.00 72.62 97 CYS A N 1
ATOM 750 C CA . CYS A 1 97 ? -0.544 -4.998 -12.857 1.00 72.62 97 CYS A CA 1
ATOM 751 C C . CYS A 1 97 ? -1.119 -6.088 -13.759 1.00 72.62 97 CYS A C 1
ATOM 753 O O . CYS A 1 97 ? -2.300 -6.034 -14.099 1.00 72.62 97 CYS A O 1
ATOM 755 N N . ASN A 1 98 ? -0.292 -7.075 -14.097 1.00 66.25 98 ASN A N 1
ATOM 756 C CA . ASN A 1 98 ? -0.735 -8.309 -14.724 1.00 66.25 98 ASN A CA 1
ATOM 757 C C . ASN A 1 98 ? -0.426 -9.446 -13.741 1.00 66.25 98 ASN A C 1
ATOM 759 O O . ASN A 1 98 ? 0.741 -9.842 -13.633 1.00 66.25 98 ASN A O 1
ATOM 763 N N . PRO A 1 99 ? -1.418 -9.951 -12.983 1.00 60.31 99 PRO A N 1
ATOM 764 C CA . PRO A 1 99 ? -1.185 -11.090 -12.106 1.00 60.31 99 PRO A CA 1
ATOM 765 C C . PRO A 1 99 ? -0.628 -12.256 -12.935 1.00 60.31 99 PRO A C 1
ATOM 767 O O . PRO A 1 99 ? -1.196 -12.619 -13.962 1.00 60.31 99 PRO A O 1
ATOM 770 N N . ILE A 1 100 ? 0.514 -12.816 -12.518 1.00 58.88 100 ILE A N 1
ATOM 771 C CA . ILE A 1 100 ? 1.085 -14.020 -13.154 1.00 58.88 100 ILE A CA 1
ATOM 772 C C . ILE A 1 100 ? 0.348 -15.277 -12.655 1.00 58.88 100 ILE A C 1
ATOM 774 O O . ILE A 1 100 ? 0.467 -16.346 -13.246 1.00 58.88 100 ILE A O 1
ATOM 778 N N . SER A 1 101 ? -0.403 -15.161 -11.557 1.00 58.50 101 SER A N 1
ATOM 779 C CA . SER A 1 101 ? -1.145 -16.249 -10.926 1.00 58.50 101 SER A CA 1
ATOM 780 C C . SER A 1 101 ? -2.652 -16.001 -10.955 1.00 58.50 101 SER A C 1
ATOM 782 O O . SER A 1 101 ? -3.106 -14.862 -10.893 1.00 58.50 101 SER A O 1
ATOM 784 N N . ASP A 1 102 ? -3.428 -17.086 -10.948 1.00 54.84 102 ASP A N 1
ATOM 785 C CA . ASP A 1 102 ? -4.897 -17.073 -10.838 1.00 54.84 102 ASP A CA 1
ATOM 786 C C . ASP A 1 102 ? -5.407 -16.636 -9.448 1.00 54.84 102 ASP A C 1
ATOM 788 O O . ASP A 1 102 ? -6.596 -16.744 -9.142 1.00 54.84 102 ASP A O 1
ATOM 792 N N . ASN A 1 103 ? -4.517 -16.178 -8.564 1.00 55.41 103 ASN A N 1
ATOM 793 C CA . ASN A 1 103 ? -4.915 -15.748 -7.236 1.00 55.41 103 ASN A CA 1
ATOM 794 C C . ASN A 1 103 ? -5.611 -14.393 -7.305 1.00 55.41 103 ASN A C 1
ATOM 796 O O . ASN A 1 103 ? -5.219 -13.496 -8.049 1.00 55.41 103 ASN A O 1
ATOM 800 N N . GLU A 1 104 ? -6.653 -14.246 -6.491 1.00 59.28 104 GLU A N 1
ATOM 801 C CA . GLU A 1 104 ? -7.387 -12.998 -6.336 1.00 59.28 104 GLU A CA 1
ATOM 802 C C . GLU A 1 104 ? -6.483 -11.976 -5.631 1.00 59.28 104 GLU A C 1
ATOM 804 O O . GLU A 1 104 ? -6.486 -11.826 -4.406 1.00 59.28 104 GLU A O 1
ATOM 809 N N . ILE A 1 105 ? -5.633 -11.308 -6.413 1.00 61.62 105 ILE A N 1
ATOM 810 C CA . ILE A 1 105 ? -4.796 -10.220 -5.925 1.00 61.62 105 ILE A CA 1
ATOM 811 C C . ILE A 1 105 ? -5.725 -9.049 -5.631 1.00 61.62 105 ILE A C 1
ATOM 813 O O . ILE A 1 105 ? -6.198 -8.352 -6.531 1.00 61.62 105 ILE A O 1
ATOM 817 N N . LEU A 1 106 ? -5.996 -8.830 -4.347 1.00 68.31 106 LEU A N 1
ATOM 818 C CA . LEU A 1 106 ? -6.674 -7.626 -3.893 1.00 68.31 106 LEU A CA 1
ATOM 819 C C . LEU A 1 106 ? -5.747 -6.444 -4.148 1.00 68.31 106 LEU A C 1
ATOM 821 O O . LEU A 1 106 ? -4.739 -6.284 -3.470 1.00 68.31 106 LEU A O 1
ATOM 825 N N . PHE A 1 107 ? -6.089 -5.659 -5.160 1.00 73.31 107 PHE A N 1
ATOM 826 C CA . PHE A 1 107 ? -5.256 -4.596 -5.692 1.00 73.31 107 PHE A CA 1
ATOM 827 C C . PHE A 1 107 ? -5.929 -3.246 -5.468 1.00 73.31 107 PHE A C 1
ATOM 829 O O . PHE A 1 107 ? -7.081 -3.042 -5.861 1.00 73.31 107 PHE A O 1
ATOM 836 N N . GLN A 1 108 ? -5.201 -2.313 -4.861 1.00 82.06 108 GLN A N 1
ATOM 837 C CA . GLN A 1 108 ? -5.645 -0.933 -4.718 1.00 82.06 108 GLN A CA 1
ATOM 838 C C . GLN A 1 108 ? -4.523 0.017 -5.123 1.00 82.06 108 GLN A C 1
ATOM 840 O O . GLN A 1 108 ? -3.468 0.058 -4.494 1.00 82.06 108 GLN A O 1
ATOM 845 N N . LYS A 1 109 ? -4.790 0.814 -6.156 1.00 87.56 109 LYS A N 1
ATOM 846 C CA . LYS A 1 109 ? -3.937 1.928 -6.568 1.00 87.56 109 LYS A CA 1
ATOM 847 C C . LYS A 1 109 ? -4.234 3.175 -5.755 1.00 87.56 109 LYS A C 1
ATOM 849 O O . LYS A 1 109 ? -5.379 3.381 -5.340 1.00 87.56 109 LYS A O 1
ATOM 854 N N . PHE A 1 110 ? -3.221 4.001 -5.565 1.00 88.06 110 PHE A N 1
ATOM 855 C CA . PHE A 1 110 ? -3.358 5.347 -5.028 1.00 88.06 110 PHE A CA 1
ATOM 856 C C . PHE A 1 110 ? -2.214 6.226 -5.52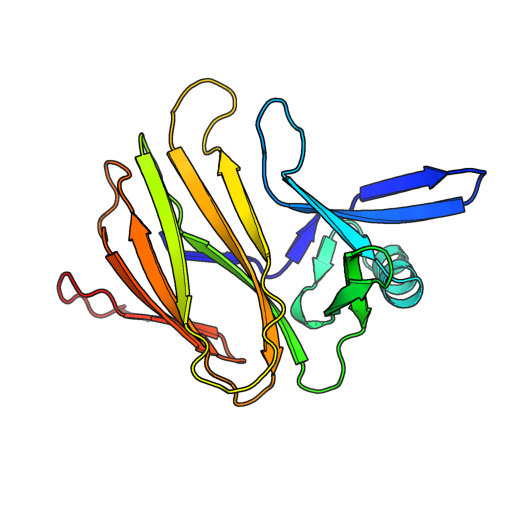5 1.00 88.06 110 PHE A C 1
ATOM 858 O O . PHE A 1 110 ? -1.152 5.732 -5.899 1.00 88.06 110 PHE A O 1
ATOM 865 N N . HIS A 1 111 ? -2.426 7.532 -5.511 1.00 87.75 111 HIS A N 1
ATOM 866 C CA . HIS A 1 111 ? -1.484 8.509 -6.024 1.00 87.75 111 HIS A CA 1
ATOM 867 C C . HIS A 1 111 ? -0.907 9.340 -4.890 1.00 87.75 111 HIS A C 1
ATOM 869 O O . HIS A 1 111 ? -1.626 9.755 -3.986 1.00 87.75 111 HIS A O 1
ATOM 875 N N . CYS A 1 112 ? 0.383 9.632 -4.960 1.00 83.56 112 CYS A N 1
ATOM 876 C CA . CYS A 1 112 ? 1.055 10.578 -4.083 1.00 83.56 112 CYS A CA 1
ATOM 877 C C . CYS A 1 112 ? 1.545 11.760 -4.916 1.00 83.56 112 CYS A C 1
ATOM 879 O O . CYS A 1 112 ? 2.210 11.587 -5.941 1.00 83.56 112 CYS A O 1
ATOM 881 N N . LEU A 1 113 ? 1.214 12.969 -4.466 1.00 76.81 113 LEU A N 1
ATOM 882 C CA . LEU A 1 113 ? 1.682 14.199 -5.087 1.00 76.81 113 LEU A CA 1
ATOM 883 C C . LEU A 1 113 ? 3.064 14.551 -4.542 1.00 76.81 113 LEU A C 1
ATOM 885 O O . LEU A 1 113 ? 3.211 14.903 -3.371 1.00 76.81 113 LEU A O 1
ATOM 889 N N . ASP A 1 114 ? 4.068 14.555 -5.413 1.00 68.31 114 ASP A N 1
ATOM 890 C CA . ASP A 1 114 ? 5.421 14.996 -5.068 1.00 68.31 114 ASP A CA 1
ATOM 891 C C . ASP A 1 114 ? 5.510 16.541 -5.099 1.00 68.31 114 ASP A C 1
ATOM 893 O O . ASP A 1 114 ? 6.287 17.116 -5.856 1.00 68.31 114 ASP A O 1
ATOM 897 N N . SER A 1 115 ? 4.651 17.237 -4.329 1.00 57.22 115 SER A N 1
ATOM 898 C CA . SER A 1 115 ? 4.802 18.622 -3.818 1.00 57.22 115 SER A CA 1
ATOM 899 C C . SER A 1 115 ? 3.445 19.268 -3.465 1.00 57.22 115 SER A C 1
ATOM 901 O O . SER A 1 115 ? 2.658 19.568 -4.367 1.00 57.22 115 SER A O 1
ATOM 903 N N . PRO A 1 116 ? 3.214 19.662 -2.197 1.00 52.47 116 PRO A N 1
ATOM 904 C CA . PRO A 1 116 ? 2.056 20.474 -1.799 1.00 52.47 116 PRO A CA 1
ATOM 905 C C . PRO A 1 116 ? 2.080 21.924 -2.323 1.00 52.47 116 PRO A C 1
ATOM 907 O O . PRO A 1 116 ? 1.093 22.643 -2.189 1.00 52.47 116 PRO A O 1
ATOM 910 N N . ARG A 1 117 ? 3.216 22.398 -2.863 1.00 53.12 117 ARG A N 1
ATOM 911 C CA . ARG A 1 117 ? 3.470 23.813 -3.213 1.00 53.12 117 ARG A CA 1
ATOM 912 C C . ARG A 1 117 ? 3.760 24.045 -4.703 1.00 53.12 117 ARG A C 1
ATOM 914 O O . ARG A 1 117 ? 4.345 25.062 -5.060 1.00 53.12 117 ARG A O 1
ATOM 921 N N . GLY A 1 118 ? 3.322 23.131 -5.571 1.00 54.31 118 GLY A N 1
ATOM 922 C CA . GLY A 1 118 ? 3.240 23.383 -7.015 1.00 54.31 118 GLY A CA 1
ATOM 923 C C . GLY A 1 118 ? 4.388 22.837 -7.864 1.00 54.31 118 GLY A C 1
ATOM 924 O O . GLY A 1 118 ? 4.965 23.579 -8.652 1.00 54.31 118 GLY A O 1
ATOM 925 N N . ASN A 1 119 ? 4.691 21.536 -7.776 1.00 53.56 119 ASN A N 1
ATOM 926 C CA . ASN A 1 119 ? 5.564 20.873 -8.760 1.00 53.56 119 ASN A CA 1
ATOM 927 C C . ASN A 1 119 ? 5.149 19.423 -9.113 1.00 53.56 119 ASN A C 1
ATOM 929 O O . ASN A 1 119 ? 5.939 18.501 -9.033 1.00 53.56 119 ASN A O 1
ATOM 933 N N . LEU A 1 120 ? 3.904 19.264 -9.578 1.00 74.00 120 LEU A N 1
ATOM 934 C CA . LEU A 1 120 ? 3.449 18.509 -10.772 1.00 74.00 120 LEU A CA 1
ATOM 935 C C . LEU A 1 120 ? 3.970 17.079 -11.091 1.00 74.00 120 LEU A C 1
ATOM 937 O O . LEU A 1 120 ? 3.838 16.659 -12.238 1.00 74.00 120 LEU A O 1
ATOM 941 N N . GLY A 1 121 ? 4.539 16.319 -10.159 1.00 79.12 121 GLY A N 1
ATOM 942 C CA . GLY A 1 121 ? 4.726 14.868 -10.314 1.00 79.12 121 GLY A CA 1
ATOM 943 C C . GLY A 1 121 ? 3.616 14.092 -9.605 1.00 79.12 121 GLY A C 1
ATOM 944 O O . GLY A 1 121 ? 3.400 14.316 -8.413 1.00 79.12 121 GLY A O 1
ATOM 945 N N . ILE A 1 122 ? 2.922 13.197 -10.312 1.00 85.50 122 ILE A N 1
ATOM 946 C CA . ILE A 1 122 ? 1.956 12.268 -9.706 1.00 85.50 122 ILE A CA 1
ATOM 947 C C . ILE A 1 122 ? 2.566 10.871 -9.696 1.00 85.50 122 ILE A C 1
ATOM 949 O O . ILE A 1 122 ? 2.709 10.241 -10.742 1.00 85.50 122 ILE A O 1
ATOM 953 N N . SER A 1 123 ? 2.941 10.409 -8.509 1.00 88.50 123 SER A N 1
ATOM 954 C CA . SER A 1 123 ? 3.501 9.080 -8.290 1.00 88.50 123 SER A CA 1
ATOM 955 C C . SER A 1 123 ? 2.377 8.085 -8.018 1.00 88.50 123 SER A C 1
ATOM 957 O O . SER A 1 123 ? 1.610 8.286 -7.083 1.00 88.50 123 SER A O 1
ATOM 959 N N . GLU A 1 124 ? 2.263 7.019 -8.803 1.00 90.00 124 GLU A N 1
ATOM 960 C CA . GLU A 1 124 ? 1.328 5.926 -8.549 1.00 90.00 124 GLU A CA 1
ATOM 961 C C . GLU A 1 124 ? 1.970 4.853 -7.667 1.00 90.00 124 GLU A C 1
ATOM 963 O O . GLU A 1 124 ? 3.107 4.419 -7.871 1.00 90.00 124 GLU A O 1
ATOM 968 N N . PHE A 1 125 ? 1.199 4.420 -6.682 1.00 91.19 125 PHE A N 1
ATOM 969 C CA . PHE A 1 125 ? 1.496 3.323 -5.788 1.00 91.19 125 PHE A CA 1
ATOM 970 C C . PHE A 1 125 ? 0.406 2.278 -5.906 1.00 91.19 125 PHE A C 1
ATOM 972 O O . PHE A 1 125 ? -0.747 2.566 -6.234 1.00 91.19 125 PHE A O 1
ATOM 979 N N . THR A 1 126 ? 0.773 1.050 -5.588 1.00 89.12 126 THR A N 1
ATOM 980 C CA . THR A 1 126 ? -0.161 -0.044 -5.438 1.00 89.12 126 THR A CA 1
ATOM 981 C C . THR A 1 126 ? 0.087 -0.795 -4.144 1.00 89.12 126 THR A C 1
ATOM 983 O O . THR A 1 126 ? 1.218 -0.922 -3.683 1.00 89.12 126 THR A O 1
ATOM 986 N N . LEU A 1 127 ? -1.004 -1.279 -3.574 1.00 89.75 127 LEU A N 1
ATOM 987 C CA . LEU A 1 127 ? -1.097 -2.087 -2.374 1.00 89.75 127 LEU A CA 1
ATOM 988 C C . LEU A 1 127 ? -1.729 -3.424 -2.768 1.00 89.75 127 LEU A C 1
ATOM 990 O O . LEU A 1 127 ? -2.812 -3.434 -3.365 1.00 89.75 127 LEU A O 1
ATOM 994 N N . PHE A 1 128 ? -1.096 -4.531 -2.387 1.00 87.88 128 PHE A N 1
ATOM 995 C CA . PHE A 1 128 ? -1.656 -5.867 -2.576 1.00 87.88 128 PHE A CA 1
ATOM 996 C C . PHE A 1 128 ? -1.160 -6.877 -1.540 1.00 87.88 128 PHE A C 1
ATOM 998 O O . PHE A 1 128 ? -0.164 -6.651 -0.853 1.00 87.88 128 PHE A O 1
ATOM 1005 N N . ASN A 1 129 ? -1.858 -8.011 -1.450 1.00 90.62 129 ASN A N 1
ATOM 1006 C CA . ASN A 1 129 ? -1.358 -9.178 -0.727 1.00 90.62 129 ASN A CA 1
ATOM 1007 C C . ASN A 1 129 ? -0.438 -9.999 -1.617 1.00 90.62 129 ASN A C 1
ATOM 1009 O O . ASN A 1 129 ? -0.724 -10.184 -2.800 1.00 90.62 129 ASN A O 1
ATOM 1013 N N . ILE A 1 130 ? 0.606 -10.548 -1.015 1.00 87.62 130 ILE A N 1
ATOM 1014 C CA . ILE A 1 130 ? 1.469 -11.544 -1.634 1.00 87.62 130 ILE A CA 1
ATOM 1015 C C . ILE A 1 130 ? 1.579 -12.750 -0.712 1.00 87.62 130 ILE A C 1
ATOM 1017 O O . ILE A 1 130 ? 1.694 -12.594 0.507 1.00 87.62 130 ILE A O 1
ATOM 1021 N N . LYS A 1 131 ? 1.544 -13.954 -1.281 1.00 89.06 131 LYS A N 1
ATOM 1022 C CA . LYS A 1 131 ? 1.795 -15.193 -0.541 1.00 89.06 131 LYS A CA 1
ATOM 1023 C C . LYS A 1 131 ? 3.187 -15.739 -0.822 1.00 89.06 131 LYS A C 1
ATOM 1025 O O . LYS A 1 131 ? 3.799 -15.474 -1.858 1.00 89.06 131 LYS A O 1
ATOM 1030 N N . LYS A 1 132 ? 3.698 -16.544 0.104 1.00 88.25 132 LYS A N 1
ATOM 1031 C CA . LYS A 1 132 ? 4.989 -17.212 -0.047 1.00 88.25 132 LYS A CA 1
ATOM 1032 C C . LYS A 1 132 ? 4.990 -18.091 -1.303 1.00 88.25 132 LYS A C 1
ATOM 1034 O O . LYS A 1 132 ? 4.128 -18.949 -1.464 1.00 88.25 132 LYS A O 1
ATOM 1039 N N . GLY A 1 133 ? 5.977 -17.880 -2.174 1.00 84.75 133 GLY A N 1
ATOM 1040 C CA . GLY A 1 133 ? 6.109 -18.582 -3.456 1.00 84.75 133 GLY A CA 1
ATOM 1041 C C . GLY A 1 133 ? 5.364 -17.934 -4.629 1.00 84.75 133 GLY A C 1
ATOM 1042 O O . GLY A 1 133 ? 5.561 -18.364 -5.764 1.00 84.75 133 GLY A O 1
ATOM 1043 N N . GLU A 1 134 ? 4.559 -16.893 -4.398 1.00 84.44 134 GLU A N 1
ATOM 1044 C CA . GLU A 1 134 ? 3.937 -16.128 -5.479 1.00 84.44 134 GLU A CA 1
ATOM 1045 C C . GLU A 1 134 ? 4.907 -15.132 -6.112 1.00 84.44 134 GLU A C 1
ATOM 1047 O O . GLU A 1 134 ? 5.862 -14.654 -5.490 1.00 84.44 134 GLU A O 1
ATOM 1052 N N . ARG A 1 135 ? 4.623 -14.808 -7.375 1.00 83.62 135 ARG A N 1
ATOM 1053 C CA . ARG A 1 135 ? 5.309 -13.768 -8.133 1.00 83.62 135 ARG A CA 1
ATOM 1054 C C . ARG A 1 135 ? 4.280 -12.896 -8.830 1.00 83.62 135 ARG A C 1
ATOM 1056 O O . ARG A 1 135 ? 3.368 -13.412 -9.475 1.00 83.62 135 ARG A O 1
ATOM 1063 N N . ILE A 1 136 ? 4.448 -11.587 -8.724 1.00 81.94 136 ILE A N 1
ATOM 1064 C CA . ILE A 1 136 ? 3.566 -10.601 -9.347 1.00 81.94 136 ILE A CA 1
ATOM 1065 C C . ILE A 1 136 ? 4.395 -9.793 -10.330 1.00 81.94 136 ILE A C 1
ATOM 1067 O O . ILE A 1 136 ? 5.427 -9.241 -9.957 1.00 81.94 136 ILE A O 1
ATOM 1071 N N . LYS A 1 137 ? 3.946 -9.727 -11.585 1.00 84.38 137 LYS A N 1
ATOM 1072 C CA . LYS A 1 137 ? 4.578 -8.911 -12.615 1.00 84.38 137 LYS A CA 1
ATOM 1073 C C . LYS A 1 137 ? 3.836 -7.592 -12.718 1.00 84.38 137 LYS A C 1
ATOM 1075 O O . LYS A 1 137 ? 2.649 -7.547 -13.042 1.00 84.38 137 LYS A O 1
ATOM 1080 N N . LEU A 1 138 ? 4.548 -6.512 -12.461 1.00 84.81 138 LEU A N 1
ATOM 1081 C CA . LEU A 1 138 ? 4.061 -5.160 -12.660 1.00 84.81 138 LEU A CA 1
ATOM 1082 C C . LEU A 1 138 ? 4.787 -4.589 -13.866 1.00 84.81 138 LEU A C 1
ATOM 1084 O O . LEU A 1 138 ? 6.008 -4.587 -13.892 1.00 84.81 138 LEU A O 1
ATOM 1088 N N . ARG A 1 139 ? 4.063 -4.088 -14.855 1.00 88.25 139 ARG A N 1
ATOM 1089 C CA . ARG A 1 139 ? 4.635 -3.198 -15.862 1.00 88.25 139 ARG A CA 1
ATOM 1090 C C . ARG A 1 139 ? 4.434 -1.768 -15.389 1.00 88.25 139 ARG A C 1
ATOM 1092 O O . ARG A 1 139 ? 3.401 -1.470 -14.798 1.00 88.25 139 ARG A O 1
ATOM 1099 N N . PHE A 1 140 ? 5.378 -0.879 -15.639 1.00 89.19 140 PHE A N 1
ATOM 1100 C CA . PHE A 1 140 ? 5.205 0.529 -15.317 1.00 89.19 140 PHE A CA 1
ATOM 1101 C C . PHE A 1 140 ? 5.555 1.434 -16.487 1.00 89.19 140 PHE A C 1
ATOM 1103 O O . PHE A 1 140 ? 6.334 1.071 -17.368 1.00 89.19 140 PHE A O 1
ATOM 1110 N N . GLU A 1 141 ? 4.984 2.630 -16.446 1.00 89.81 141 GLU A N 1
ATOM 1111 C CA . GLU A 1 141 ? 5.288 3.751 -17.325 1.00 89.81 141 GLU A CA 1
ATOM 1112 C C . GLU A 1 141 ? 5.513 5.002 -16.470 1.00 89.81 141 GLU A C 1
ATOM 1114 O O . GLU A 1 141 ? 4.932 5.161 -15.397 1.00 89.81 141 GLU A O 1
ATOM 1119 N N . ASN A 1 142 ? 6.386 5.896 -16.913 1.00 87.56 142 ASN A N 1
ATOM 1120 C CA . ASN A 1 142 ? 6.759 7.092 -16.180 1.00 87.56 142 ASN A CA 1
ATOM 1121 C C . ASN A 1 142 ? 7.086 8.230 -17.143 1.00 87.56 142 ASN A C 1
ATOM 1123 O O . ASN A 1 142 ? 8.070 8.197 -17.883 1.00 87.56 142 ASN A O 1
ATOM 1127 N N . SER A 1 143 ? 6.273 9.281 -17.107 1.00 87.12 143 SER A N 1
ATOM 1128 C CA . SER A 1 143 ? 6.450 10.464 -17.946 1.00 87.12 143 SER A CA 1
ATOM 1129 C C . SER A 1 143 ? 7.222 11.588 -17.245 1.00 87.12 143 SER A C 1
ATOM 1131 O O . SER A 1 143 ? 7.442 12.641 -17.846 1.00 87.12 143 SER A O 1
ATOM 1133 N N . GLY A 1 144 ? 7.619 11.404 -15.984 1.00 82.50 144 GLY A N 1
ATOM 1134 C CA . GLY A 1 144 ? 8.277 12.423 -15.175 1.00 82.50 144 GLY A CA 1
ATOM 1135 C C . GLY A 1 144 ? 9.658 12.809 -15.690 1.00 82.50 144 GLY A C 1
ATOM 1136 O O . GLY A 1 144 ? 10.445 11.970 -16.132 1.00 82.50 144 GLY A O 1
ATOM 1137 N N . ARG A 1 145 ? 9.982 14.100 -15.670 1.00 76.06 145 ARG A N 1
ATOM 1138 C CA . ARG A 1 145 ? 11.303 14.616 -16.052 1.00 76.06 145 ARG A CA 1
ATOM 1139 C C . ARG A 1 145 ? 12.364 14.204 -15.032 1.00 76.06 145 ARG A C 1
ATOM 1141 O O . ARG A 1 145 ? 12.084 14.056 -13.848 1.00 76.06 145 ARG A O 1
ATOM 1148 N N . HIS A 1 146 ? 13.599 14.070 -15.516 1.00 71.88 146 HIS A N 1
ATOM 1149 C CA . HIS A 1 146 ? 14.780 13.692 -14.727 1.00 71.88 146 HIS A CA 1
ATOM 1150 C C . HIS A 1 146 ? 14.729 12.292 -14.090 1.00 71.88 146 HIS A C 1
ATOM 1152 O O . HIS A 1 146 ? 15.548 11.988 -13.229 1.00 71.88 146 HIS A O 1
ATOM 1158 N N . ILE A 1 147 ? 13.815 11.427 -14.539 1.00 72.81 147 ILE A N 1
ATOM 1159 C CA . ILE A 1 147 ? 13.824 9.996 -14.217 1.00 72.81 147 ILE A CA 1
ATOM 1160 C C . ILE A 1 147 ? 14.473 9.210 -15.350 1.00 72.81 147 ILE A C 1
ATOM 1162 O O . ILE A 1 147 ? 14.216 9.484 -16.524 1.00 72.81 147 ILE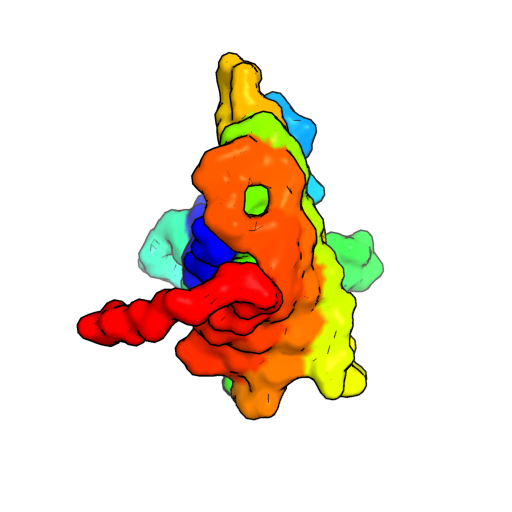 A O 1
ATOM 1166 N N . THR A 1 148 ? 15.314 8.249 -14.966 1.00 69.75 148 THR A N 1
ATOM 1167 C CA . THR A 1 148 ? 16.129 7.430 -15.865 1.00 69.75 148 THR A CA 1
ATOM 1168 C C . THR A 1 148 ? 15.324 6.353 -16.589 1.00 69.75 148 THR A C 1
ATOM 1170 O O . THR A 1 148 ? 15.401 6.304 -17.807 1.00 69.75 148 THR A O 1
ATOM 1173 N N . ALA A 1 149 ? 14.495 5.560 -15.903 1.00 77.69 149 ALA A N 1
ATOM 1174 C CA . ALA A 1 149 ? 13.633 4.573 -16.561 1.00 77.69 149 ALA A CA 1
ATOM 1175 C C . ALA A 1 149 ? 12.215 5.110 -16.761 1.00 77.69 149 ALA A C 1
ATOM 1177 O O . ALA A 1 149 ? 11.521 5.508 -15.818 1.00 77.69 149 ALA A O 1
ATOM 1178 N N . LYS A 1 150 ? 11.804 5.117 -18.026 1.00 84.00 150 LYS A N 1
ATOM 1179 C CA . LYS A 1 150 ? 10.501 5.605 -18.488 1.00 84.00 150 LYS A CA 1
ATOM 1180 C C . LYS A 1 150 ? 9.463 4.505 -18.575 1.00 84.00 150 LYS A C 1
ATOM 1182 O O . LYS A 1 150 ? 8.276 4.789 -18.487 1.00 84.00 150 LYS A O 1
ATOM 1187 N N . SER A 1 151 ? 9.901 3.267 -18.706 1.00 87.88 151 SER A N 1
ATOM 1188 C CA . SER A 1 151 ? 9.054 2.093 -18.628 1.00 87.88 151 SER A CA 1
ATOM 1189 C C . SER A 1 151 ? 9.885 0.888 -18.227 1.00 87.88 151 SER A C 1
ATOM 1191 O O . SER A 1 151 ? 11.112 0.895 -18.337 1.00 87.88 151 SER A O 1
ATOM 1193 N N . GLY A 1 152 ? 9.211 -0.152 -17.767 1.00 86.81 152 GLY A N 1
ATOM 1194 C CA . GLY A 1 152 ? 9.851 -1.418 -17.465 1.00 86.81 152 GLY A CA 1
ATOM 1195 C C . GLY A 1 152 ? 8.901 -2.363 -16.765 1.00 86.81 152 GLY A C 1
ATOM 1196 O O . GLY A 1 152 ? 7.690 -2.134 -16.698 1.00 86.81 152 GLY A O 1
ATOM 1197 N N . GLU A 1 153 ? 9.474 -3.421 -16.223 1.00 86.69 153 GLU A N 1
ATOM 1198 C CA . GLU A 1 153 ? 8.775 -4.463 -15.502 1.00 86.69 153 GLU A CA 1
ATOM 1199 C C . GLU A 1 153 ? 9.384 -4.632 -14.106 1.00 86.69 153 GLU A C 1
ATOM 1201 O O . GLU A 1 153 ? 10.556 -4.362 -13.868 1.00 86.69 153 GLU A O 1
ATOM 1206 N N . ILE A 1 154 ? 8.577 -5.047 -13.142 1.00 85.62 154 ILE A N 1
ATOM 1207 C CA . ILE A 1 154 ? 8.994 -5.342 -11.776 1.00 85.62 154 ILE A CA 1
ATOM 1208 C C . ILE A 1 154 ? 8.400 -6.688 -11.422 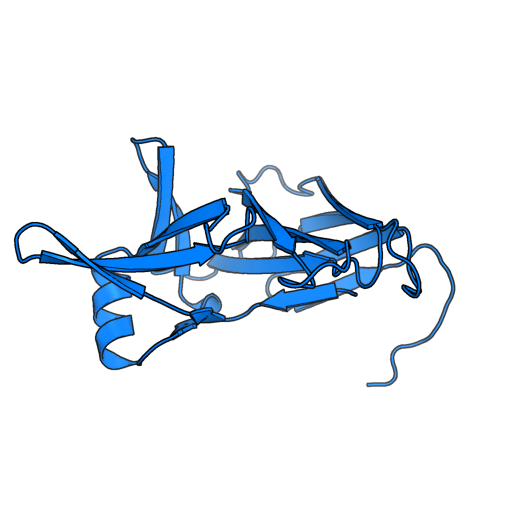1.00 85.62 154 ILE A C 1
ATOM 1210 O O . ILE A 1 154 ? 7.199 -6.914 -11.596 1.00 85.62 154 ILE A O 1
ATOM 1214 N N . ILE A 1 155 ? 9.243 -7.578 -10.921 1.00 86.12 155 ILE A N 1
ATOM 1215 C CA . ILE A 1 155 ? 8.821 -8.856 -10.373 1.00 86.12 155 ILE A CA 1
ATOM 1216 C C . ILE A 1 155 ? 8.832 -8.718 -8.860 1.00 86.12 155 ILE A C 1
ATOM 1218 O O . ILE A 1 155 ? 9.869 -8.509 -8.238 1.00 86.12 155 ILE A O 1
ATOM 1222 N N . VAL A 1 156 ? 7.653 -8.831 -8.268 1.00 85.44 156 VAL A N 1
ATOM 1223 C CA . VAL A 1 156 ? 7.466 -8.779 -6.823 1.00 85.44 156 VAL A CA 1
ATOM 1224 C C . VAL A 1 156 ? 7.330 -10.194 -6.311 1.00 85.44 156 VAL A C 1
ATOM 1226 O O . VAL A 1 156 ? 6.519 -10.968 -6.823 1.00 85.44 156 VAL A O 1
ATOM 1229 N N . THR A 1 157 ? 8.117 -10.524 -5.300 1.00 86.19 157 THR A N 1
ATOM 1230 C CA . THR A 1 157 ? 8.132 -11.824 -4.641 1.00 86.19 157 THR A CA 1
ATOM 1231 C C . THR A 1 157 ? 7.941 -11.650 -3.140 1.00 86.19 157 THR A C 1
ATOM 1233 O O . THR A 1 157 ? 7.976 -10.540 -2.604 1.00 86.19 157 THR A O 1
ATOM 1236 N N . TRP A 1 158 ? 7.732 -12.762 -2.441 1.00 83.75 158 TRP A N 1
ATOM 1237 C CA . TRP A 1 158 ? 7.667 -12.761 -0.983 1.00 83.75 158 TRP A CA 1
ATOM 1238 C C . TRP A 1 158 ? 8.918 -12.157 -0.329 1.00 83.75 158 TRP A C 1
ATOM 1240 O O . TRP A 1 158 ? 8.804 -11.465 0.679 1.00 83.75 158 TRP A O 1
ATOM 1250 N N . ASP A 1 159 ? 10.097 -12.395 -0.896 1.00 83.31 159 ASP A N 1
ATOM 1251 C CA . ASP A 1 159 ? 11.378 -12.031 -0.283 1.00 83.31 159 ASP A CA 1
ATOM 1252 C C . ASP A 1 159 ? 11.853 -10.621 -0.671 1.00 83.31 159 ASP A C 1
ATOM 1254 O O . ASP A 1 159 ? 12.779 -10.094 -0.064 1.00 83.31 159 ASP A O 1
ATOM 1258 N N . GLY A 1 160 ? 11.201 -9.984 -1.645 1.00 79.06 160 GLY A N 1
ATOM 1259 C CA . GLY A 1 160 ? 11.585 -8.666 -2.141 1.00 79.06 160 GLY A CA 1
ATOM 1260 C C . GLY A 1 160 ? 11.065 -8.399 -3.549 1.00 79.06 160 GLY A C 1
ATOM 1261 O O . GLY A 1 160 ? 10.214 -9.125 -4.069 1.00 79.06 160 GLY A O 1
ATOM 1262 N N . CYS A 1 161 ? 11.578 -7.349 -4.179 1.00 77.06 161 CYS A N 1
ATOM 1263 C CA . CYS A 1 161 ? 11.226 -6.981 -5.544 1.00 77.06 161 CYS A CA 1
ATOM 1264 C C . CYS A 1 161 ? 12.473 -6.767 -6.400 1.00 77.06 161 CYS A C 1
ATOM 1266 O O . CYS A 1 161 ? 13.398 -6.077 -5.979 1.00 77.06 161 CYS A O 1
ATOM 1268 N N . ASP A 1 162 ? 12.425 -7.273 -7.629 1.00 73.50 162 ASP A N 1
ATOM 1269 C CA . ASP A 1 162 ? 13.455 -7.073 -8.642 1.00 73.50 162 ASP A CA 1
ATOM 1270 C C . ASP A 1 162 ? 12.877 -6.223 -9.777 1.00 73.50 162 ASP A C 1
ATOM 1272 O O . ASP A 1 162 ? 11.831 -6.552 -10.348 1.00 73.50 162 ASP A O 1
ATOM 1276 N N . ALA A 1 163 ? 13.537 -5.112 -10.105 1.00 61.88 163 ALA A N 1
ATOM 1277 C CA . ALA A 1 163 ? 13.174 -4.283 -11.249 1.00 61.88 163 ALA A CA 1
ATOM 1278 C C . ALA A 1 163 ? 13.943 -4.745 -12.494 1.00 61.88 163 ALA A C 1
ATOM 1280 O O . ALA A 1 163 ? 15.168 -4.825 -12.480 1.00 61.88 163 ALA A O 1
ATOM 1281 N N . VAL A 1 164 ? 13.218 -5.002 -13.578 1.00 66.19 164 VAL A N 1
ATOM 1282 C CA . VAL A 1 164 ? 13.753 -5.318 -14.904 1.00 66.19 164 VAL A CA 1
ATOM 1283 C C . VAL A 1 164 ? 13.348 -4.182 -15.840 1.00 66.19 164 VAL A C 1
ATOM 1285 O O . VAL A 1 164 ? 12.198 -4.081 -16.258 1.00 66.19 164 VAL A O 1
ATOM 1288 N N . THR A 1 165 ? 14.268 -3.270 -16.136 1.00 57.28 165 THR A N 1
ATOM 1289 C CA . THR A 1 165 ? 14.004 -2.145 -17.044 1.00 57.28 165 THR A CA 1
ATOM 1290 C C . THR A 1 165 ? 14.412 -2.485 -18.471 1.00 57.28 165 THR A C 1
ATOM 1292 O O . THR A 1 165 ? 15.500 -3.009 -18.687 1.00 57.28 165 THR A O 1
ATOM 1295 N N . ASP A 1 166 ? 13.569 -2.134 -19.446 1.00 53.84 166 ASP A N 1
ATOM 1296 C CA . ASP A 1 166 ? 13.854 -2.354 -20.874 1.00 53.84 166 ASP A CA 1
ATOM 1297 C C . ASP A 1 166 ? 14.947 -1.399 -21.415 1.00 53.84 166 ASP A C 1
ATOM 1299 O O . ASP A 1 166 ? 15.531 -1.652 -22.468 1.00 53.84 166 ASP A O 1
ATOM 1303 N N . ASP A 1 167 ? 15.280 -0.332 -20.673 1.00 44.22 167 ASP A N 1
ATOM 1304 C CA . ASP A 1 167 ? 16.285 0.669 -21.048 1.00 44.22 167 ASP A CA 1
ATOM 1305 C C . ASP A 1 167 ? 17.621 0.485 -20.287 1.00 44.22 167 ASP A C 1
ATOM 1307 O O . ASP A 1 167 ? 17.839 1.073 -19.231 1.00 44.22 167 ASP A O 1
ATOM 1311 N N . PHE A 1 168 ? 18.529 -0.278 -20.911 1.00 35.84 168 PHE A N 1
ATOM 1312 C CA . PHE A 1 168 ? 19.999 -0.331 -20.743 1.00 35.84 168 PHE A CA 1
ATOM 1313 C C . PHE A 1 168 ? 20.635 -0.872 -19.432 1.00 35.84 168 PHE A C 1
ATOM 1315 O O . PHE A 1 168 ? 20.073 -0.768 -18.345 1.00 35.84 168 PHE A O 1
ATOM 1322 N N . PRO A 1 169 ? 21.844 -1.479 -19.544 1.00 35.47 169 PRO A N 1
ATOM 1323 C CA . PRO A 1 169 ? 22.461 -2.320 -18.533 1.00 35.47 169 PRO A CA 1
ATOM 1324 C C . PRO A 1 169 ? 23.296 -1.471 -17.582 1.00 35.47 169 PRO A C 1
ATOM 1326 O O . PRO A 1 169 ? 24.278 -0.864 -17.997 1.00 35.47 169 PRO A O 1
ATOM 1329 N N . PHE A 1 170 ? 22.971 -1.485 -16.300 1.00 31.44 170 PHE A N 1
ATOM 1330 C CA . PHE A 1 170 ? 24.000 -1.342 -15.282 1.00 31.44 170 PHE A CA 1
ATOM 1331 C C . PHE A 1 170 ? 23.720 -2.371 -14.200 1.00 31.44 170 PHE A C 1
ATOM 1333 O O . PHE A 1 170 ? 22.628 -2.419 -13.635 1.00 31.44 170 PHE A O 1
ATOM 1340 N N . GLU A 1 171 ? 24.709 -3.236 -13.994 1.00 34.09 171 GLU A N 1
ATOM 1341 C CA . GLU A 1 171 ? 24.796 -4.120 -12.843 1.00 34.09 171 GLU A CA 1
ATOM 1342 C C . GLU A 1 171 ? 24.609 -3.273 -11.578 1.00 34.09 171 GLU A C 1
ATOM 1344 O O . GLU A 1 171 ? 25.285 -2.261 -11.382 1.00 34.09 171 GLU A O 1
ATOM 1349 N N . LEU A 1 172 ? 23.651 -3.663 -10.740 1.00 32.41 172 LEU A N 1
ATOM 1350 C CA . LEU A 1 172 ? 23.597 -3.198 -9.362 1.00 32.41 172 LEU A CA 1
ATOM 1351 C C . LEU A 1 172 ? 24.780 -3.848 -8.639 1.00 32.41 172 LEU A C 1
ATOM 1353 O O . LEU A 1 172 ? 24.746 -5.047 -8.366 1.00 32.41 172 LEU A O 1
ATOM 1357 N N . GLU A 1 173 ? 25.834 -3.077 -8.369 1.00 30.28 173 GLU A N 1
ATOM 1358 C CA . GLU A 1 173 ? 26.807 -3.465 -7.348 1.00 30.28 173 GLU A CA 1
ATOM 1359 C C . GLU A 1 173 ? 26.088 -3.529 -5.993 1.00 30.28 173 GLU A C 1
ATOM 1361 O O . GLU A 1 173 ? 25.354 -2.610 -5.615 1.00 30.28 173 GLU A O 1
ATOM 1366 N N . VAL A 1 174 ? 26.272 -4.676 -5.338 1.00 34.75 174 VAL A N 1
ATOM 1367 C CA . VAL A 1 174 ? 25.746 -5.059 -4.020 1.00 34.75 174 VAL A CA 1
ATOM 1368 C C . VAL A 1 174 ? 26.422 -4.263 -2.911 1.00 34.75 174 VAL A C 1
ATOM 1370 O O . VAL A 1 174 ? 27.665 -4.127 -2.967 1.00 34.75 174 VAL A O 1
#

Radius of gyration: 16.98 Å; chains: 1; bounding box: 46×42×44 Å

Secondary structure (DSSP, 8-state):
-EEEE-EEEEEEEEETTEEEEEEEE---STT--SEEEEEPHHHHHHHHHH-SEEEGGGEEEEE-TTS-EEEEEPPTTEEEEEEEE---BSEEEEEEEEESSSS---EEEEEEES-TTT--EEEEEEEEEEETT-EEEEEEEE--BT-S-SEEEEEEETTEEEEEESS-------

Sequence (174 aa):
MLELIESLAVYEKTVEGKKYFFAKLGDRGHGVPEVIVWLSKEVAIEHAEDGTTLDLSKVALRKTAKGGWIFVPAPQGEKVVIIGIKCGYRGNSYIHCNPISDNEILFQKFHCLDSPRGNLGISEFTLFNIKKGERIKLRFENSGRHITAKSGEIIVTWDGCDAVTDDFPFELEV

pLDDT: mean 80.4, std 14.81, range [30.28, 95.19]

Foldseek 3Di:
DKDKDFKFFKDWDDDPNDIWIWGADADPAPRHGPAIETEDPVQVVVDVVVDGMHGQQQWAWDQDPVRHIYTYGDDPQKTKIKMKDWQAFAWEKDKDWDFPDPDPWPKDKYWYDPDNPDTHYTMIMMMTMAGAPGKIKIWMAHPHPPDDAGIFIWIQHPVGIDTGGPPDDDDPDD